Protein AF-A0A1A5YC13-F1 (afdb_monomer)

Foldseek 3Di:
DDPLLVLLLVLLVLLQVLLVQLVDPQQDDCPPPVVVNVVSNVVSNVSSCQSNVLSVVSNVLSVCCVVDDVVVSVVVNLVSLVSLLVSLVVQLVRLVVCCVPVNDSSVVSNVSSVVSNVSSVVSVVVVVVPVVVVPDPDD

Nearest PDB structures (foldseek):
  4ja3-assembly1_A  TM=3.356E-01  e=5.301E+00  Escherichia coli K-12

Organism: NCBI:txid1844972

pLDDT: mean 82.7, std 15.82, range [42.12, 97.69]

Mean predicted aligned error: 7.26 Å

Solvent-accessible surface area (backbone atoms only —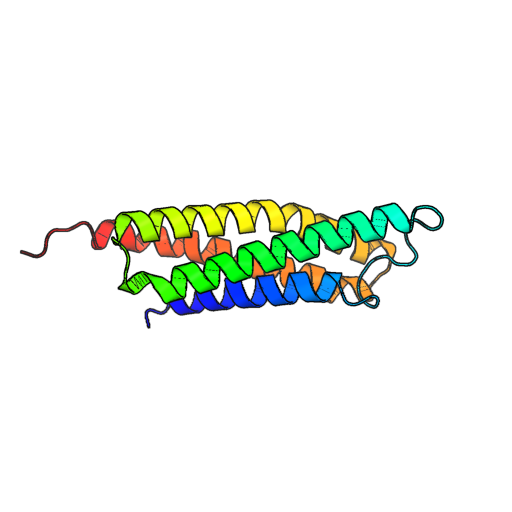 not comparable to full-atom values): 7533 Å² total; per-residue (Å²): 130,59,75,66,59,53,53,53,44,49,47,16,54,50,26,33,50,54,13,50,48,50,70,40,82,80,41,57,71,83,75,71,62,64,94,44,53,68,59,52,52,51,52,34,51,48,53,15,50,52,29,30,49,54,13,50,51,48,42,50,55,60,73,47,41,91,81,46,61,66,71,61,48,53,53,49,50,53,50,49,53,48,52,50,46,64,57,39,52,59,49,27,50,53,26,46,54,36,27,75,73,76,33,76,61,15,42,66,54,23,52,51,33,49,53,45,47,49,52,53,50,50,51,56,63,62,42,65,70,46,66,69,59,75,67,56,76,86,126

Sequence (139 aa):
MNHKNWLIAVVGLMSLAAGWMYLNDGFYFKDLLGMEQGSELAATSFWSKASMGLGAVLLVTLALRSRMKTAINDGQMILLLSFLFVIQLPALGLWTIGFFISGYGSLPGAVLHAVLLLAITLIFVTGKVNYAEDAKPSQ

Radius of gyration: 17.36 Å; Cα contacts (8 Å, |Δi|>4): 130; chains: 1; bounding box: 52×20×50 Å

Secondary structure (DSSP, 8-state):
--HHHHHHHHHHHHHHHHHHHTTSTTSS-TTTSGGGHHHHHHHHHHHHHHHHHHHHHHHHHHHTGGGS-HHHHHHHHHHHHHHHHHHHHHHHHHHHHHHHHH-GGGHHHHHHHHHHHHHHHHHHHHHTTTTTTTTS---

Structure (mmCIF, N/CA/C/O backbone):
data_AF-A0A1A5YC13-F1
#
_entry.id   AF-A0A1A5YC13-F1
#
loop_
_atom_site.group_PDB
_atom_site.id
_atom_site.type_symbol
_atom_site.label_atom_id
_atom_site.label_alt_id
_atom_site.label_comp_id
_atom_site.label_asym_id
_atom_site.label_entity_id
_atom_site.label_seq_id
_atom_site.pdbx_PDB_ins_code
_atom_site.Cartn_x
_atom_site.Cartn_y
_atom_site.Cartn_z
_atom_site.occupancy
_atom_site.B_iso_or_equiv
_atom_site.auth_seq_id
_atom_site.auth_comp_id
_atom_site.auth_asym_id
_atom_site.auth_atom_id
_atom_site.pdbx_PDB_model_num
ATOM 1 N N . MET A 1 1 ? -13.078 -13.804 13.381 1.00 56.53 1 MET A N 1
ATOM 2 C CA . MET A 1 1 ? -12.400 -12.563 12.941 1.00 56.53 1 MET A CA 1
ATOM 3 C C . MET A 1 1 ? -13.362 -11.831 12.013 1.00 56.53 1 MET A C 1
ATOM 5 O O . MET A 1 1 ? -13.828 -12.465 11.078 1.00 56.53 1 MET A O 1
ATOM 9 N N . ASN A 1 2 ? -13.739 -10.578 12.295 1.00 72.88 2 ASN A N 1
ATOM 10 C CA . ASN A 1 2 ? -14.734 -9.854 11.482 1.00 72.88 2 ASN A CA 1
ATOM 11 C C . ASN A 1 2 ? -14.290 -9.765 10.011 1.00 72.88 2 ASN A C 1
ATOM 13 O O . ASN A 1 2 ? -13.098 -9.591 9.755 1.00 72.88 2 ASN A O 1
ATOM 17 N N . HIS A 1 3 ? -15.231 -9.825 9.057 1.00 74.38 3 HIS A N 1
ATOM 18 C CA . HIS A 1 3 ? -14.950 -9.770 7.609 1.00 74.38 3 HIS A CA 1
ATOM 19 C C . HIS A 1 3 ? -14.015 -8.608 7.216 1.00 74.38 3 HIS A C 1
ATOM 21 O O . HIS A 1 3 ? -13.124 -8.771 6.386 1.00 74.38 3 HIS A O 1
ATOM 27 N N . LYS A 1 4 ? -14.145 -7.459 7.891 1.00 75.44 4 LYS A N 1
ATOM 28 C CA . LYS A 1 4 ? -13.298 -6.269 7.702 1.00 75.44 4 LYS A CA 1
ATOM 29 C C . LYS A 1 4 ? -11.828 -6.504 8.067 1.00 75.44 4 LYS A C 1
ATOM 31 O O . LYS A 1 4 ? -10.938 -6.096 7.331 1.00 75.44 4 LYS A O 1
ATOM 36 N N . ASN A 1 5 ? -11.565 -7.209 9.167 1.00 85.44 5 ASN A N 1
ATOM 37 C CA . ASN A 1 5 ? -10.199 -7.518 9.599 1.00 85.44 5 ASN A CA 1
ATOM 38 C C . ASN A 1 5 ? -9.504 -8.452 8.601 1.00 85.44 5 ASN A C 1
ATOM 40 O O . ASN A 1 5 ? -8.301 -8.335 8.397 1.00 85.44 5 ASN A O 1
ATOM 44 N N . TRP A 1 6 ? -10.256 -9.356 7.966 1.00 89.88 6 TRP A N 1
ATOM 45 C CA . TRP A 1 6 ? -9.707 -10.231 6.932 1.00 89.88 6 TRP A CA 1
ATOM 46 C C . TRP A 1 6 ? -9.294 -9.433 5.693 1.00 89.88 6 TRP A C 1
ATOM 48 O O . TRP A 1 6 ? -8.190 -9.614 5.195 1.00 89.88 6 TRP A O 1
ATOM 58 N N . LEU A 1 7 ? -10.120 -8.474 5.262 1.00 91.62 7 LEU A N 1
ATOM 59 C CA . LEU A 1 7 ? -9.779 -7.592 4.144 1.00 91.62 7 LEU A CA 1
ATOM 60 C C . LEU A 1 7 ? -8.550 -6.714 4.443 1.00 91.62 7 LEU A C 1
ATOM 62 O O . LEU A 1 7 ? -7.677 -6.585 3.591 1.00 91.62 7 LEU A O 1
ATOM 66 N N . ILE A 1 8 ? -8.430 -6.175 5.664 1.00 92.94 8 ILE A N 1
ATOM 67 C CA . ILE A 1 8 ? -7.231 -5.433 6.103 1.00 92.94 8 ILE A CA 1
ATOM 68 C C . ILE A 1 8 ? -5.990 -6.338 6.076 1.00 92.94 8 ILE A C 1
ATOM 70 O O . ILE A 1 8 ? -4.933 -5.918 5.605 1.00 92.94 8 ILE A O 1
ATOM 74 N N . ALA A 1 9 ? -6.110 -7.589 6.534 1.00 94.75 9 ALA A N 1
ATOM 75 C CA . ALA A 1 9 ? -5.013 -8.552 6.474 1.00 94.75 9 ALA A CA 1
ATOM 76 C C . ALA A 1 9 ? -4.593 -8.845 5.025 1.00 94.75 9 ALA A C 1
ATOM 78 O O . ALA A 1 9 ? -3.402 -8.842 4.719 1.00 94.75 9 ALA A O 1
ATOM 79 N N . VAL A 1 10 ? -5.558 -9.029 4.119 1.00 95.38 10 VAL A N 1
ATOM 80 C CA . VAL A 1 10 ? -5.287 -9.211 2.685 1.00 95.38 10 VAL A CA 1
ATOM 81 C C . VAL A 1 10 ? -4.567 -8.001 2.102 1.00 95.38 10 VAL A C 1
ATOM 83 O O . VAL A 1 10 ? -3.563 -8.187 1.424 1.00 95.38 10 VAL A O 1
ATOM 86 N N . VAL A 1 11 ? -5.000 -6.774 2.407 1.00 96.31 11 VAL A N 1
ATOM 87 C CA . VAL A 1 11 ? -4.303 -5.550 1.967 1.00 96.31 11 VAL A CA 1
ATOM 88 C C . VAL A 1 11 ? -2.855 -5.530 2.455 1.00 96.31 11 VAL A C 1
ATOM 90 O O . VAL A 1 11 ? -1.950 -5.234 1.676 1.00 96.31 11 VAL A O 1
ATOM 93 N N . GLY A 1 12 ? -2.615 -5.890 3.719 1.00 96.38 12 GLY A N 1
ATOM 94 C CA . GLY A 1 12 ? -1.264 -5.985 4.272 1.00 96.38 12 GLY A CA 1
ATOM 95 C C . GLY A 1 12 ? -0.395 -6.988 3.511 1.00 96.38 12 GLY A C 1
ATOM 96 O O . GLY A 1 12 ? 0.702 -6.644 3.077 1.00 96.38 12 GLY A O 1
ATOM 97 N N . LEU A 1 13 ? -0.910 -8.198 3.274 1.00 97.44 13 LEU A N 1
ATOM 98 C CA . LEU A 1 13 ? -0.213 -9.245 2.519 1.00 97.44 13 LEU A CA 1
ATOM 99 C C . LEU A 1 13 ? 0.034 -8.850 1.057 1.00 97.44 13 LEU A C 1
ATOM 101 O O . LEU A 1 13 ? 1.126 -9.071 0.540 1.00 97.44 13 LEU A O 1
ATOM 105 N N . MET A 1 14 ? -0.941 -8.222 0.401 1.00 96.69 14 MET A N 1
ATOM 106 C CA . MET A 1 14 ? -0.782 -7.699 -0.956 1.00 96.69 14 MET A CA 1
ATOM 107 C C . MET A 1 14 ? 0.277 -6.597 -1.020 1.00 96.69 14 MET A C 1
ATOM 109 O O . MET A 1 14 ? 1.036 -6.546 -1.981 1.00 96.69 14 MET A O 1
ATOM 113 N N . SER A 1 15 ? 0.372 -5.745 0.005 1.00 97.12 15 SER A N 1
ATOM 114 C CA . SER A 1 15 ? 1.416 -4.718 0.086 1.00 97.12 15 SER A CA 1
ATOM 115 C C . SER A 1 15 ? 2.810 -5.330 0.240 1.00 97.12 15 SER A C 1
ATOM 117 O O . SER A 1 15 ? 3.760 -4.867 -0.392 1.00 97.12 15 SER A O 1
ATOM 119 N N . LEU A 1 16 ? 2.941 -6.411 1.021 1.00 96.88 16 LEU A N 1
ATOM 120 C CA . LEU A 1 16 ? 4.187 -7.183 1.085 1.00 96.88 16 LEU A CA 1
ATOM 121 C C . LEU A 1 16 ? 4.535 -7.794 -0.279 1.00 96.88 16 LEU A C 1
ATOM 123 O O . LEU A 1 16 ? 5.677 -7.686 -0.721 1.00 96.88 16 LEU A O 1
ATOM 127 N N . ALA A 1 17 ? 3.552 -8.392 -0.961 1.00 94.25 17 ALA A N 1
ATOM 128 C CA . ALA A 1 17 ? 3.736 -8.979 -2.286 1.00 94.25 17 ALA A CA 1
ATOM 129 C C . ALA A 1 17 ? 4.149 -7.929 -3.331 1.00 94.25 17 ALA A C 1
ATOM 131 O O . ALA A 1 17 ? 5.070 -8.172 -4.106 1.00 94.25 17 ALA A O 1
ATOM 132 N N . ALA A 1 18 ? 3.542 -6.739 -3.306 1.00 92.62 18 ALA A N 1
ATOM 133 C CA . ALA A 1 18 ? 3.921 -5.627 -4.178 1.00 92.62 18 ALA A CA 1
ATOM 134 C C . ALA A 1 18 ? 5.369 -5.200 -3.923 1.00 92.62 18 ALA A C 1
ATOM 136 O O . ALA A 1 18 ? 6.158 -5.053 -4.853 1.00 92.62 18 ALA A O 1
ATOM 137 N N . GLY A 1 19 ? 5.755 -5.092 -2.650 1.00 91.69 19 GLY A N 1
ATOM 138 C CA . GLY A 1 19 ? 7.126 -4.784 -2.268 1.00 91.69 19 GLY A CA 1
ATOM 139 C C . GLY A 1 19 ? 8.147 -5.839 -2.711 1.00 91.69 19 GLY A C 1
ATOM 140 O O . GLY A 1 19 ? 9.252 -5.488 -3.121 1.00 91.69 19 GLY A O 1
ATOM 141 N N . TRP A 1 20 ? 7.761 -7.117 -2.692 1.00 91.81 20 TRP A N 1
ATOM 142 C CA . TRP A 1 20 ? 8.564 -8.228 -3.206 1.00 91.81 20 TRP A CA 1
ATOM 143 C C . TRP A 1 20 ? 8.718 -8.197 -4.731 1.00 91.81 20 TRP A C 1
ATOM 145 O O . TRP A 1 20 ? 9.788 -8.517 -5.246 1.00 91.81 20 TRP A O 1
ATOM 155 N N . MET A 1 21 ? 7.687 -7.777 -5.469 1.00 88.94 21 MET A N 1
ATOM 156 C CA . MET A 1 21 ? 7.765 -7.652 -6.930 1.00 88.94 21 MET A CA 1
ATOM 157 C C . MET A 1 21 ? 8.804 -6.622 -7.376 1.00 88.94 21 MET A C 1
ATOM 159 O O . MET A 1 21 ? 9.475 -6.853 -8.375 1.00 88.94 21 MET A O 1
ATOM 163 N N . TYR A 1 22 ? 8.995 -5.540 -6.616 1.00 86.25 22 TYR A N 1
ATOM 164 C CA . TYR A 1 22 ? 10.061 -4.565 -6.878 1.00 86.25 22 TYR A CA 1
ATOM 165 C C . TYR A 1 22 ? 11.477 -5.121 -6.679 1.00 86.25 22 TYR A C 1
ATOM 167 O O . TYR A 1 22 ? 12.421 -4.559 -7.225 1.00 86.25 22 TYR A O 1
ATOM 175 N N . LEU A 1 23 ? 11.638 -6.191 -5.891 1.00 84.19 23 LEU A N 1
ATOM 176 C CA . LEU A 1 23 ? 12.931 -6.850 -5.664 1.00 84.19 23 LEU A CA 1
ATOM 177 C C . LEU A 1 23 ? 13.237 -7.923 -6.708 1.00 84.19 23 LEU A C 1
ATOM 179 O O . LEU A 1 23 ? 14.386 -8.333 -6.843 1.00 84.19 23 LEU A O 1
ATOM 183 N N . ASN A 1 24 ? 12.219 -8.411 -7.419 1.00 78.25 24 ASN A N 1
ATOM 184 C CA . ASN A 1 24 ? 12.413 -9.376 -8.487 1.00 78.25 24 ASN A CA 1
ATOM 185 C C . ASN A 1 24 ? 12.667 -8.647 -9.808 1.00 78.25 24 ASN A C 1
ATOM 187 O O . ASN A 1 24 ? 11.747 -8.124 -10.435 1.00 78.25 24 ASN A O 1
ATOM 191 N N . ASP A 1 25 ? 13.923 -8.708 -10.248 1.00 58.00 25 ASP A N 1
ATOM 192 C CA . ASP A 1 25 ? 14.502 -8.141 -11.478 1.00 58.00 25 ASP A CA 1
ATOM 193 C C . ASP A 1 25 ? 13.752 -8.442 -12.796 1.00 58.00 25 ASP A C 1
ATOM 195 O O . ASP A 1 25 ? 14.144 -7.940 -13.846 1.00 58.00 25 ASP A O 1
ATOM 199 N N . GLY A 1 26 ? 12.707 -9.276 -12.779 1.00 55.91 26 GLY A N 1
ATOM 200 C CA . GLY A 1 26 ? 11.957 -9.693 -13.966 1.00 55.91 26 GLY A CA 1
ATOM 201 C C . GLY A 1 26 ? 10.735 -8.841 -14.319 1.00 55.91 26 GLY A C 1
ATOM 202 O O . GLY A 1 26 ? 10.190 -9.021 -15.404 1.00 55.91 26 GLY A O 1
ATOM 203 N N . PHE A 1 27 ? 10.272 -7.946 -13.438 1.00 55.38 27 PHE A N 1
ATOM 204 C CA . PHE A 1 27 ? 8.975 -7.269 -13.629 1.00 55.38 27 PHE A CA 1
ATOM 205 C C . PHE A 1 27 ? 9.064 -5.764 -13.921 1.00 55.38 27 PHE A C 1
ATOM 207 O O . PHE A 1 27 ? 8.098 -5.172 -14.408 1.00 55.38 27 PHE A O 1
ATOM 214 N N . TYR A 1 28 ? 10.209 -5.133 -13.658 1.00 61.41 28 TYR A N 1
ATOM 215 C CA . TYR A 1 28 ? 10.348 -3.679 -13.695 1.00 61.41 28 TYR A CA 1
ATOM 216 C C . TYR A 1 28 ? 11.492 -3.261 -14.621 1.00 61.41 28 TYR A C 1
ATOM 218 O O . TYR A 1 28 ? 12.614 -3.702 -14.415 1.00 61.41 28 TYR A O 1
ATOM 226 N N . PHE A 1 29 ? 11.172 -2.443 -15.631 1.00 59.53 29 PHE A N 1
ATOM 227 C CA . PHE A 1 29 ? 11.988 -1.444 -16.346 1.00 59.53 29 PHE A CA 1
ATOM 228 C C . PHE A 1 29 ? 13.518 -1.576 -16.473 1.00 59.53 29 PHE A C 1
ATOM 230 O O . PHE A 1 29 ? 14.170 -0.567 -16.699 1.00 59.53 29 PHE A O 1
ATOM 237 N N . LYS A 1 30 ? 14.114 -2.767 -16.415 1.00 54.91 30 LYS A N 1
ATOM 238 C CA . LYS A 1 30 ? 15.577 -2.937 -16.449 1.00 54.91 30 LYS A CA 1
ATOM 239 C C . LYS A 1 30 ? 16.247 -2.366 -17.711 1.00 54.91 30 LYS A C 1
ATOM 241 O O . LYS A 1 30 ? 17.454 -2.143 -17.710 1.00 54.91 30 LYS A O 1
ATOM 246 N N . ASP A 1 31 ? 15.441 -2.108 -18.741 1.00 57.69 31 ASP A N 1
ATOM 247 C CA . ASP A 1 31 ? 15.847 -1.576 -20.039 1.00 57.69 31 ASP A CA 1
ATOM 248 C C . ASP A 1 31 ? 15.303 -0.159 -20.325 1.00 57.69 31 ASP A C 1
ATOM 250 O O . ASP A 1 31 ? 15.456 0.331 -21.443 1.00 57.69 31 ASP A O 1
ATOM 254 N N . LEU A 1 32 ? 14.639 0.510 -19.367 1.00 59.53 32 LEU A N 1
ATOM 255 C CA . LEU A 1 32 ? 13.983 1.798 -19.634 1.00 59.53 32 LEU A CA 1
ATOM 256 C C . LEU A 1 32 ? 14.947 2.985 -19.587 1.00 59.53 32 LEU A C 1
ATOM 258 O O . LEU A 1 32 ? 14.906 3.827 -20.482 1.00 59.53 32 LEU A O 1
ATOM 262 N N . LEU A 1 33 ? 15.787 3.082 -18.551 1.00 56.50 33 LEU A N 1
ATOM 263 C CA . LEU A 1 33 ? 16.654 4.247 -18.346 1.00 56.50 33 LEU A CA 1
ATOM 264 C C . LEU A 1 33 ? 18.127 4.012 -18.719 1.00 56.50 33 LEU A C 1
ATOM 266 O O . LEU A 1 33 ? 18.941 4.925 -18.581 1.00 56.50 33 LEU A O 1
ATOM 270 N N . GLY A 1 34 ? 18.492 2.843 -19.256 1.00 65.75 34 GLY A N 1
ATOM 271 C CA . GLY A 1 34 ? 19.824 2.587 -19.822 1.00 65.75 34 GLY A CA 1
ATOM 272 C C . GLY A 1 34 ? 20.976 2.930 -18.861 1.00 65.75 34 GLY A C 1
ATOM 273 O O . GLY A 1 34 ? 21.244 2.195 -17.916 1.00 65.75 34 GLY A O 1
ATOM 274 N N . MET A 1 35 ? 21.670 4.053 -19.095 1.00 57.94 35 MET A N 1
ATOM 275 C CA . MET A 1 35 ? 22.803 4.527 -18.275 1.00 57.94 35 MET A CA 1
ATOM 276 C C . MET A 1 35 ? 22.424 4.970 -16.844 1.00 57.94 35 MET A C 1
ATOM 278 O O . MET A 1 35 ? 23.306 5.112 -16.002 1.00 57.94 35 MET A O 1
ATOM 282 N N . GLU A 1 36 ? 21.138 5.157 -16.542 1.00 62.47 36 GLU A N 1
ATOM 283 C CA . GLU A 1 36 ? 20.613 5.611 -15.238 1.00 62.47 36 GLU A CA 1
ATOM 284 C C . GLU A 1 36 ? 20.193 4.445 -14.315 1.00 62.47 36 GLU A C 1
ATOM 286 O O . GLU A 1 36 ? 19.410 4.613 -13.377 1.00 62.47 36 GLU A O 1
ATOM 291 N N . GLN A 1 37 ? 20.738 3.248 -14.541 1.00 65.06 37 GLN A N 1
ATOM 292 C CA . GLN A 1 37 ? 20.395 2.016 -13.816 1.00 65.06 37 GLN A CA 1
ATOM 293 C C . GLN A 1 37 ? 20.495 2.150 -12.278 1.00 65.06 37 GLN A C 1
ATOM 295 O O . GLN A 1 37 ? 19.752 1.516 -11.530 1.00 65.06 37 GLN A O 1
ATOM 300 N N . GLY A 1 38 ? 21.377 3.021 -11.770 1.00 68.38 38 GLY A N 1
ATOM 301 C CA . GLY A 1 38 ? 21.478 3.319 -10.335 1.00 68.38 38 GLY A CA 1
ATOM 302 C C . GLY A 1 38 ? 20.267 4.072 -9.762 1.00 68.38 38 GLY A C 1
ATOM 303 O O . GLY A 1 38 ? 19.848 3.797 -8.636 1.00 68.38 38 GLY A O 1
ATOM 304 N N . SER A 1 39 ? 19.678 4.987 -10.536 1.00 71.62 39 SER A N 1
ATOM 305 C CA . SER A 1 39 ? 18.470 5.738 -10.164 1.00 71.62 39 SER A CA 1
ATOM 306 C C . SER A 1 39 ? 17.240 4.823 -10.138 1.00 71.62 39 SER A C 1
ATOM 308 O O . SER A 1 39 ? 16.430 4.880 -9.208 1.00 71.62 39 SER A O 1
ATOM 310 N N . GLU A 1 40 ? 17.159 3.890 -11.091 1.00 73.88 40 GLU A N 1
ATOM 311 C CA . GLU A 1 40 ? 16.128 2.844 -11.126 1.00 73.88 40 GLU A CA 1
ATOM 312 C C . GLU A 1 40 ? 16.161 1.969 -9.876 1.00 73.88 40 GLU A C 1
ATOM 314 O O . GLU A 1 40 ? 15.131 1.791 -9.226 1.00 73.88 40 GLU A O 1
ATOM 319 N N . LEU A 1 41 ? 17.345 1.474 -9.502 1.00 78.00 41 LEU A N 1
ATOM 320 C CA . LEU A 1 41 ? 17.528 0.646 -8.308 1.00 78.00 41 LEU A CA 1
ATOM 321 C C . LEU A 1 41 ? 17.157 1.395 -7.023 1.00 78.00 41 LEU A C 1
ATOM 323 O O . LEU A 1 41 ? 16.578 0.814 -6.104 1.00 78.00 41 LEU A O 1
ATOM 327 N N . ALA A 1 42 ? 17.464 2.692 -6.939 1.00 82.44 42 ALA A N 1
ATOM 328 C CA . ALA A 1 42 ? 17.069 3.511 -5.798 1.00 82.44 42 ALA A CA 1
ATOM 329 C C . ALA A 1 42 ? 15.542 3.673 -5.721 1.00 82.44 42 ALA A C 1
ATOM 331 O O . ALA A 1 42 ? 14.960 3.518 -4.642 1.00 82.44 42 ALA A O 1
ATOM 332 N N . ALA A 1 43 ? 14.887 3.925 -6.857 1.00 83.88 43 ALA A N 1
ATOM 333 C CA . ALA A 1 43 ? 13.437 4.044 -6.935 1.00 83.88 43 ALA A CA 1
ATOM 334 C C . ALA A 1 43 ? 12.736 2.722 -6.582 1.00 83.88 43 ALA A C 1
ATOM 336 O O . ALA A 1 43 ? 11.854 2.711 -5.722 1.00 83.88 43 ALA A O 1
ATOM 337 N N . THR A 1 44 ? 13.143 1.592 -7.169 1.00 84.31 44 THR A N 1
ATOM 338 C CA . THR A 1 44 ? 12.568 0.273 -6.846 1.00 84.31 44 THR A CA 1
ATOM 339 C C . THR A 1 44 ? 12.813 -0.107 -5.388 1.00 84.31 44 THR A C 1
ATOM 341 O O . THR A 1 44 ? 11.894 -0.578 -4.717 1.00 84.31 44 TH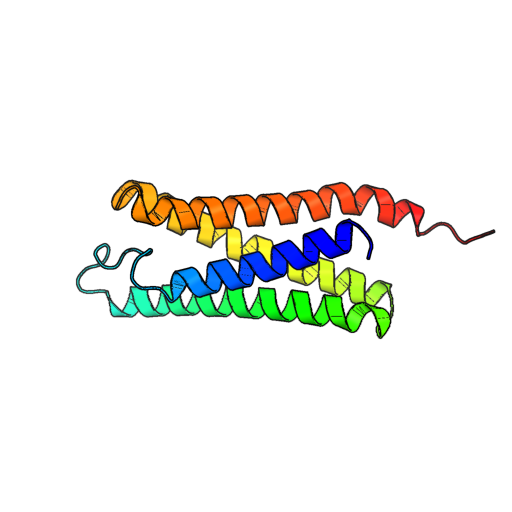R A O 1
ATOM 344 N N . SER A 1 45 ? 14.004 0.179 -4.847 1.00 88.19 45 SER A N 1
ATOM 345 C CA . SER A 1 45 ? 14.318 -0.029 -3.428 1.00 88.19 45 SER A CA 1
ATOM 346 C C . SER A 1 45 ? 13.408 0.793 -2.514 1.00 88.19 45 SER A C 1
ATOM 348 O O . SER A 1 45 ? 12.925 0.275 -1.504 1.00 88.19 45 SER A O 1
ATOM 350 N N . PHE A 1 46 ? 13.140 2.055 -2.861 1.00 90.62 46 PHE A N 1
ATOM 351 C CA . PHE A 1 46 ? 12.215 2.906 -2.116 1.00 90.62 46 PHE A CA 1
ATOM 352 C C . PHE A 1 46 ? 10.799 2.319 -2.107 1.00 90.62 46 PHE A C 1
ATOM 354 O O . PHE A 1 46 ? 10.244 2.100 -1.028 1.00 90.62 46 PHE A O 1
ATOM 361 N N . TRP A 1 47 ? 10.234 2.003 -3.277 1.00 91.25 47 TRP A N 1
ATOM 362 C CA . TRP A 1 47 ? 8.874 1.458 -3.373 1.00 91.25 47 TRP A CA 1
ATOM 363 C C . TRP A 1 47 ? 8.740 0.090 -2.705 1.00 91.25 47 TRP A C 1
ATOM 365 O O . TRP A 1 47 ? 7.728 -0.176 -2.048 1.00 91.25 47 TRP A O 1
ATOM 375 N N . SER A 1 48 ? 9.779 -0.743 -2.806 1.00 92.25 48 SER A N 1
ATOM 376 C CA . SER A 1 48 ? 9.868 -2.019 -2.102 1.00 92.25 48 SER A CA 1
ATOM 377 C C . SER A 1 48 ? 9.785 -1.818 -0.590 1.00 92.25 48 SER A C 1
ATOM 379 O O . SER A 1 48 ? 8.860 -2.314 0.056 1.00 92.25 48 SER A O 1
ATOM 381 N N . LYS A 1 49 ? 10.699 -1.020 -0.024 1.00 94.81 49 LYS A N 1
ATOM 382 C CA . LYS A 1 49 ? 10.761 -0.761 1.421 1.00 94.81 49 LYS A CA 1
ATOM 383 C C . LYS A 1 49 ? 9.491 -0.097 1.936 1.00 94.81 49 LYS A C 1
ATOM 385 O O . LYS A 1 49 ? 9.002 -0.487 2.992 1.00 94.81 49 LYS A O 1
ATOM 390 N N . ALA A 1 50 ? 8.939 0.865 1.198 1.00 95.38 50 ALA A N 1
ATOM 391 C CA . ALA A 1 50 ? 7.704 1.544 1.571 1.00 95.38 50 ALA A CA 1
ATOM 392 C C . ALA A 1 50 ? 6.516 0.569 1.605 1.00 95.38 50 ALA A C 1
ATOM 394 O O . ALA A 1 50 ? 5.809 0.499 2.611 1.00 95.38 50 ALA A O 1
ATOM 395 N N . SER A 1 51 ? 6.335 -0.237 0.553 1.00 95.19 51 SER A N 1
ATOM 396 C CA . SER A 1 51 ? 5.235 -1.207 0.462 1.00 95.19 51 SER A CA 1
ATOM 397 C C . SER A 1 51 ? 5.361 -2.322 1.502 1.00 95.19 51 SER A C 1
ATOM 399 O O . SER A 1 51 ? 4.384 -2.641 2.186 1.00 95.19 51 SER A O 1
ATOM 401 N N . MET A 1 52 ? 6.561 -2.889 1.673 1.00 96.19 52 MET A N 1
ATOM 402 C CA . MET A 1 52 ? 6.797 -3.937 2.670 1.00 96.19 52 MET A CA 1
ATOM 403 C C . MET A 1 52 ? 6.674 -3.392 4.092 1.00 96.19 52 MET A C 1
ATOM 405 O O . MET A 1 52 ? 6.019 -4.004 4.930 1.00 96.19 52 MET A O 1
ATOM 409 N N . GLY A 1 53 ? 7.268 -2.229 4.365 1.00 97.06 53 GLY A N 1
ATOM 410 C CA . GLY A 1 53 ? 7.250 -1.597 5.679 1.00 97.06 53 GLY A CA 1
ATOM 411 C C . GLY A 1 53 ? 5.833 -1.259 6.128 1.00 97.06 53 GLY A C 1
ATOM 412 O O . GLY A 1 53 ? 5.408 -1.693 7.197 1.00 97.06 53 GLY A O 1
ATOM 413 N N . LEU A 1 54 ? 5.064 -0.556 5.292 1.00 96.62 54 LEU A N 1
ATOM 414 C CA . LEU A 1 54 ? 3.677 -0.211 5.612 1.00 96.62 54 LEU A CA 1
ATOM 415 C C . LEU A 1 54 ? 2.776 -1.450 5.703 1.00 96.62 54 LEU A C 1
ATOM 417 O O . LEU A 1 54 ? 1.939 -1.522 6.602 1.00 96.62 54 LEU A O 1
ATOM 421 N N . GLY A 1 55 ? 2.972 -2.447 4.832 1.00 96.94 55 GLY A N 1
ATOM 422 C CA . GLY A 1 55 ? 2.247 -3.719 4.893 1.00 96.94 55 GLY A CA 1
ATOM 423 C C . GLY A 1 55 ? 2.519 -4.491 6.185 1.00 96.94 55 GLY A C 1
ATOM 424 O O . GLY A 1 55 ? 1.585 -4.933 6.853 1.00 96.94 55 GLY A O 1
ATOM 425 N N . ALA A 1 56 ? 3.787 -4.600 6.586 1.00 97.69 56 ALA A N 1
ATOM 426 C CA . ALA A 1 56 ? 4.186 -5.259 7.825 1.00 97.69 56 ALA A CA 1
ATOM 427 C C . ALA A 1 56 ? 3.635 -4.528 9.054 1.00 97.69 56 ALA A C 1
ATOM 429 O O . ALA A 1 56 ? 3.058 -5.167 9.934 1.00 97.69 56 ALA A O 1
ATOM 430 N N . VAL A 1 57 ? 3.752 -3.196 9.100 1.00 97.25 57 VAL A N 1
ATOM 431 C CA . VAL A 1 57 ? 3.202 -2.392 10.200 1.00 97.25 57 VAL A CA 1
ATOM 432 C C . VAL A 1 57 ? 1.686 -2.568 10.287 1.00 97.25 57 VAL A C 1
ATOM 434 O O . VAL A 1 57 ? 1.182 -2.818 11.377 1.00 97.25 57 VAL A O 1
ATOM 437 N N . LEU A 1 58 ? 0.960 -2.547 9.163 1.00 95.62 58 LEU A N 1
ATOM 438 C CA . LEU A 1 58 ? -0.486 -2.792 9.141 1.00 95.62 58 LEU A CA 1
ATOM 439 C C . LEU A 1 58 ? -0.849 -4.159 9.741 1.00 95.62 58 LEU A C 1
ATOM 441 O O . LEU A 1 58 ? -1.741 -4.241 10.587 1.00 95.62 58 LEU A O 1
ATOM 445 N N . LEU A 1 59 ? -0.142 -5.223 9.347 1.00 96.50 59 LEU A N 1
ATOM 446 C CA . LEU A 1 59 ? -0.372 -6.576 9.863 1.00 96.50 59 LEU A CA 1
ATOM 447 C C . LEU A 1 59 ? -0.057 -6.691 11.358 1.00 96.50 59 LEU A C 1
ATOM 449 O O . LEU A 1 59 ? -0.831 -7.293 12.103 1.00 96.50 59 LEU A O 1
ATOM 453 N N . VAL A 1 60 ? 1.042 -6.085 11.813 1.00 95.44 60 VAL A N 1
ATOM 454 C CA . VAL A 1 60 ? 1.418 -6.061 13.233 1.00 95.44 60 VAL A CA 1
ATOM 455 C C . VAL A 1 60 ? 0.382 -5.293 14.051 1.00 95.44 60 VAL A C 1
ATOM 457 O O . VAL A 1 60 ? -0.086 -5.795 15.073 1.00 95.44 60 VAL A O 1
ATOM 460 N N . THR A 1 61 ? -0.041 -4.111 13.602 1.00 92.31 61 THR A N 1
ATOM 461 C CA . THR A 1 61 ? -1.062 -3.319 14.301 1.00 92.31 61 THR A CA 1
ATOM 462 C C . THR A 1 61 ? -2.416 -4.039 14.322 1.00 92.31 61 THR A C 1
ATOM 464 O O . THR A 1 61 ? -3.127 -3.971 15.327 1.00 92.31 61 THR A O 1
ATOM 467 N N . LEU A 1 62 ? -2.765 -4.790 13.271 1.00 91.25 62 LEU A N 1
ATOM 468 C CA . LEU A 1 62 ? -3.954 -5.647 13.264 1.00 91.25 62 LEU A CA 1
ATOM 469 C C . LEU A 1 62 ? -3.832 -6.804 14.272 1.00 91.25 62 LEU A C 1
ATOM 471 O O . LEU A 1 62 ? -4.780 -7.068 15.012 1.00 91.25 62 LEU A O 1
ATOM 475 N N . ALA A 1 63 ? -2.673 -7.466 14.343 1.00 92.00 63 ALA A N 1
ATOM 476 C CA . ALA A 1 63 ? -2.421 -8.567 15.277 1.00 92.00 63 ALA A CA 1
ATOM 477 C C . ALA A 1 63 ? -2.435 -8.112 16.747 1.00 92.00 63 ALA A C 1
ATOM 479 O O . ALA A 1 63 ? -2.905 -8.835 17.625 1.00 92.00 63 ALA A O 1
ATOM 480 N N . LEU A 1 64 ? -1.965 -6.892 17.018 1.00 91.25 64 LEU A N 1
ATOM 481 C CA . LEU A 1 64 ? -1.932 -6.300 18.357 1.00 91.25 64 LEU A CA 1
ATOM 482 C C . LEU A 1 64 ? -3.249 -5.621 18.768 1.00 91.25 64 LEU A C 1
ATOM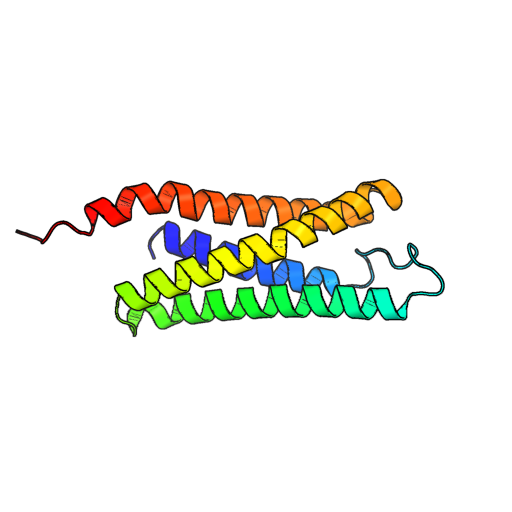 484 O O . LEU A 1 64 ? -3.348 -5.131 19.894 1.00 91.25 64 LEU A O 1
ATOM 488 N N . ARG A 1 65 ? -4.279 -5.621 17.908 1.00 85.44 65 ARG A N 1
ATOM 489 C CA . ARG A 1 65 ? -5.551 -4.913 18.140 1.00 85.44 65 ARG A CA 1
ATOM 490 C C . ARG A 1 65 ? -6.216 -5.251 19.472 1.00 85.44 65 ARG A C 1
ATOM 492 O O . ARG A 1 65 ? -6.709 -4.350 20.139 1.00 85.44 65 ARG A O 1
ATOM 499 N N . SER A 1 66 ? -6.191 -6.516 19.894 1.00 84.38 66 SER A N 1
ATOM 500 C CA . SER A 1 66 ? -6.806 -6.962 21.157 1.00 84.38 66 SER A CA 1
ATOM 501 C C . SER A 1 66 ? -6.144 -6.391 22.415 1.00 84.38 66 SER A C 1
ATOM 503 O O . SER A 1 66 ? -6.728 -6.455 23.492 1.00 84.38 66 SER A O 1
ATOM 505 N N . ARG A 1 67 ? -4.932 -5.836 22.294 1.00 86.88 67 ARG A N 1
ATOM 506 C CA . ARG A 1 67 ? -4.157 -5.269 23.407 1.00 86.88 67 ARG A CA 1
ATOM 507 C C . ARG A 1 67 ? -4.214 -3.742 23.466 1.00 86.88 67 ARG A C 1
ATOM 509 O O . ARG A 1 67 ? -3.559 -3.146 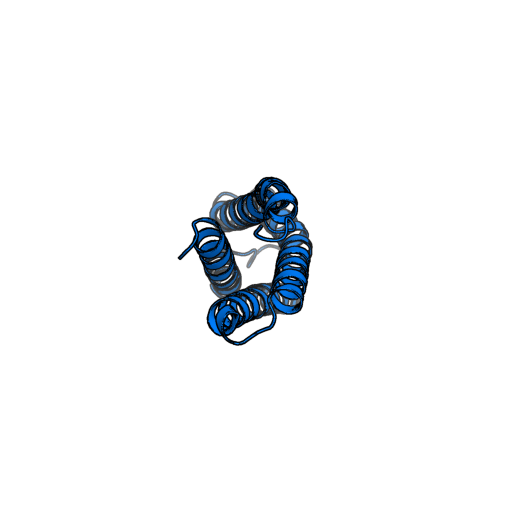24.316 1.00 86.88 67 ARG A O 1
ATOM 516 N N . MET A 1 68 ? -4.955 -3.097 22.565 1.00 80.00 68 MET A N 1
ATOM 517 C CA . MET A 1 68 ? -4.992 -1.641 22.422 1.00 80.00 68 MET A CA 1
ATOM 518 C C . MET A 1 68 ? -6.395 -1.089 22.666 1.00 80.00 68 MET A C 1
ATOM 520 O O . MET A 1 68 ? -7.394 -1.755 22.412 1.00 80.00 68 MET A O 1
ATOM 524 N N . LYS A 1 69 ? -6.479 0.169 23.119 1.00 82.62 69 LYS A N 1
ATOM 525 C CA . LYS A 1 69 ? -7.761 0.883 23.195 1.00 82.62 69 LYS A CA 1
ATOM 526 C C . LYS A 1 69 ? -8.352 1.022 21.789 1.00 82.62 69 LYS A C 1
ATOM 528 O O . LYS A 1 69 ? -7.647 1.470 20.883 1.00 82.62 69 LYS A O 1
ATOM 533 N N . THR A 1 70 ? -9.641 0.717 21.637 1.00 81.19 70 THR A N 1
ATOM 534 C CA . THR A 1 70 ? -10.347 0.676 20.344 1.00 81.19 70 THR A CA 1
ATOM 535 C C . THR A 1 70 ? -10.138 1.945 19.515 1.00 81.19 70 THR A C 1
ATOM 537 O O . THR A 1 70 ? -9.681 1.858 18.381 1.00 81.19 70 THR A O 1
ATOM 540 N N . ALA A 1 71 ? -10.332 3.128 20.111 1.00 79.06 71 ALA A N 1
ATOM 541 C CA . ALA A 1 71 ? -10.184 4.408 19.410 1.00 79.06 71 ALA A CA 1
ATOM 542 C C . ALA A 1 71 ? -8.764 4.659 18.862 1.00 79.06 71 ALA A C 1
ATOM 544 O O . ALA A 1 71 ? -8.604 5.188 17.765 1.00 79.06 71 ALA A O 1
ATOM 545 N N . ILE A 1 72 ? -7.726 4.260 19.608 1.00 83.00 72 ILE A N 1
ATOM 546 C CA . ILE A 1 72 ? -6.330 4.414 19.169 1.00 83.00 72 ILE A CA 1
ATOM 547 C C . ILE A 1 72 ? -6.047 3.457 18.012 1.00 83.00 72 ILE A C 1
ATOM 549 O O . ILE A 1 72 ? -5.440 3.857 17.021 1.00 83.00 72 ILE A O 1
ATOM 553 N N . ASN A 1 73 ? -6.500 2.206 18.125 1.00 85.81 73 ASN A N 1
ATOM 554 C CA . ASN A 1 73 ? -6.302 1.213 17.077 1.00 85.81 73 ASN A CA 1
ATOM 555 C C . ASN A 1 73 ? -7.006 1.615 15.774 1.00 85.81 73 ASN A C 1
ATOM 557 O O . ASN A 1 73 ? -6.391 1.555 14.714 1.00 85.81 73 ASN A O 1
ATOM 561 N N . ASP A 1 74 ? -8.252 2.081 15.858 1.00 85.00 74 ASP A N 1
ATOM 562 C CA . ASP A 1 74 ? -9.020 2.501 14.686 1.00 85.00 74 ASP A CA 1
ATOM 563 C C . ASP A 1 74 ? -8.382 3.727 14.012 1.00 85.00 74 ASP A C 1
ATOM 565 O O . ASP A 1 74 ? -8.214 3.740 12.792 1.00 85.00 74 ASP A O 1
ATOM 569 N N . GLY A 1 75 ? -7.929 4.715 14.794 1.00 86.75 75 GLY A N 1
ATOM 570 C CA . GLY A 1 75 ? -7.191 5.866 14.268 1.00 86.75 75 GLY A CA 1
ATOM 571 C C . GLY A 1 75 ? -5.883 5.470 13.574 1.00 86.75 75 GLY A C 1
ATOM 572 O O . GLY A 1 75 ? -5.598 5.936 12.471 1.00 86.75 75 GLY A O 1
ATOM 573 N N . GLN A 1 76 ? -5.110 4.561 14.177 1.00 89.94 76 GLN A N 1
ATOM 574 C CA . GLN A 1 76 ? -3.878 4.038 13.577 1.00 89.94 76 GLN A CA 1
ATOM 575 C C . GLN A 1 76 ? -4.144 3.244 12.295 1.00 89.94 76 GLN A C 1
ATOM 577 O O . GLN A 1 76 ? -3.424 3.419 11.316 1.00 89.94 76 GLN A O 1
ATOM 582 N N . MET A 1 77 ? -5.180 2.402 12.273 1.00 90.94 77 MET A N 1
ATOM 583 C CA . MET A 1 77 ? -5.587 1.651 11.083 1.00 90.94 77 MET A CA 1
ATOM 584 C C . MET A 1 77 ? -5.962 2.585 9.935 1.00 90.94 77 MET A C 1
ATOM 586 O O . MET A 1 77 ? -5.468 2.415 8.823 1.00 90.94 77 MET A O 1
ATOM 590 N N . ILE A 1 78 ? -6.784 3.601 10.207 1.00 91.69 78 ILE A N 1
ATOM 591 C CA . ILE A 1 78 ? -7.173 4.612 9.216 1.00 91.69 78 ILE A CA 1
ATOM 592 C C . ILE A 1 78 ? -5.938 5.329 8.667 1.00 91.69 78 ILE A C 1
ATOM 594 O O . ILE A 1 78 ? -5.813 5.490 7.452 1.00 91.69 78 ILE A O 1
ATOM 598 N N . LEU A 1 79 ? -5.007 5.722 9.539 1.00 94.12 79 LEU A N 1
ATOM 599 C CA . LEU A 1 79 ? -3.787 6.415 9.137 1.00 94.12 79 LEU A CA 1
ATOM 600 C C . LEU A 1 79 ? -2.885 5.527 8.264 1.00 94.12 79 LEU A C 1
ATOM 602 O O . LEU A 1 79 ? -2.434 5.965 7.209 1.00 94.12 79 LEU A O 1
ATOM 606 N N . LEU A 1 80 ? -2.666 4.270 8.658 1.00 95.12 80 LEU A N 1
ATOM 607 C CA . LEU A 1 80 ? -1.851 3.314 7.900 1.00 95.12 80 LEU A CA 1
ATOM 608 C C . LEU A 1 80 ? -2.457 2.995 6.532 1.00 95.12 80 LEU A C 1
ATOM 610 O O . LEU A 1 80 ? -1.741 2.993 5.534 1.00 95.12 80 LEU A O 1
ATOM 614 N N . LEU A 1 81 ? -3.772 2.776 6.468 1.00 95.31 81 LEU A N 1
ATOM 615 C CA . LEU A 1 81 ? -4.482 2.561 5.206 1.00 95.31 81 LEU A CA 1
ATOM 616 C C . LEU A 1 81 ? -4.424 3.802 4.307 1.00 95.31 81 LEU A C 1
ATOM 618 O O . LEU A 1 81 ? -4.277 3.666 3.095 1.00 95.31 81 LEU A O 1
ATOM 622 N N . SER A 1 82 ? -4.477 5.004 4.887 1.00 96.31 82 SER A N 1
ATOM 623 C CA . SER A 1 82 ? -4.328 6.262 4.145 1.00 96.31 82 SER A CA 1
ATOM 624 C C . SER A 1 82 ? -2.915 6.420 3.580 1.00 96.31 82 SER A C 1
ATOM 626 O O . SER A 1 82 ? -2.762 6.752 2.407 1.00 96.31 82 SER A O 1
ATOM 628 N N . PHE A 1 83 ? -1.875 6.132 4.369 1.00 96.88 83 PHE A N 1
ATOM 629 C CA . PHE A 1 83 ? -0.495 6.156 3.876 1.00 96.88 83 PHE A CA 1
ATOM 630 C C . PHE A 1 83 ? -0.255 5.114 2.789 1.00 96.88 83 PHE A C 1
ATOM 632 O O . PHE A 1 83 ? 0.353 5.436 1.770 1.00 96.88 83 PHE A O 1
ATOM 639 N N . LEU A 1 84 ? -0.777 3.896 2.961 1.00 95.81 84 LEU A N 1
ATOM 640 C CA . LEU A 1 84 ? -0.749 2.884 1.910 1.00 95.81 84 LEU A CA 1
ATOM 641 C C . LEU A 1 84 ? -1.437 3.389 0.645 1.00 95.81 84 LEU A C 1
ATOM 643 O O . LEU A 1 84 ? -0.862 3.285 -0.427 1.00 95.81 84 LEU A O 1
ATOM 647 N N . PHE A 1 85 ? -2.617 3.996 0.745 1.00 96.75 85 PHE A N 1
ATOM 648 C CA . PHE A 1 85 ? -3.299 4.548 -0.425 1.00 96.75 85 PHE A CA 1
ATOM 649 C C . PHE A 1 85 ? -2.438 5.586 -1.162 1.00 96.75 85 PHE A C 1
ATOM 651 O O . PHE A 1 85 ? -2.248 5.489 -2.374 1.00 96.75 85 PHE A O 1
ATOM 658 N N . VAL A 1 86 ? -1.871 6.546 -0.425 1.00 96.81 86 VAL A N 1
ATOM 659 C CA . VAL A 1 86 ? -1.042 7.625 -0.986 1.00 96.81 86 VAL A CA 1
ATOM 660 C C . VAL A 1 86 ? 0.233 7.094 -1.635 1.00 96.81 86 VAL A C 1
ATOM 662 O O . VAL A 1 86 ? 0.617 7.599 -2.681 1.00 96.81 86 VAL A O 1
ATOM 665 N N . ILE A 1 87 ? 0.881 6.082 -1.053 1.00 94.69 87 ILE A N 1
ATOM 666 C CA . ILE A 1 87 ? 2.089 5.464 -1.620 1.00 94.69 87 ILE A CA 1
ATOM 667 C C . ILE A 1 87 ? 1.752 4.592 -2.833 1.00 94.69 87 ILE A C 1
ATOM 669 O O . ILE A 1 87 ? 2.497 4.574 -3.808 1.00 94.69 87 ILE A O 1
ATOM 673 N N . GLN A 1 88 ? 0.620 3.890 -2.820 1.00 94.50 88 GLN A N 1
ATOM 674 C CA . GLN A 1 88 ? 0.301 2.936 -3.881 1.00 94.50 88 GLN A CA 1
ATOM 675 C C . GLN A 1 88 ? -0.272 3.591 -5.144 1.00 94.50 88 GLN A C 1
ATOM 677 O O . GLN A 1 88 ? -0.201 3.004 -6.222 1.00 94.50 88 GLN A O 1
ATOM 682 N N . LEU A 1 89 ? -0.777 4.822 -5.050 1.00 95.19 89 LEU A N 1
ATOM 683 C CA . LEU A 1 89 ? -1.258 5.602 -6.193 1.00 95.19 89 LEU A CA 1
ATOM 684 C C . LEU A 1 89 ? -0.149 5.982 -7.205 1.00 95.19 89 LEU A C 1
ATOM 686 O O . LEU A 1 89 ? -0.300 5.660 -8.385 1.00 95.19 89 LEU A O 1
ATOM 690 N N . PRO A 1 90 ? 0.983 6.596 -6.807 1.00 92.81 90 PRO A N 1
ATOM 691 C CA . PRO A 1 90 ? 2.110 6.825 -7.711 1.00 92.81 90 PRO A CA 1
ATOM 692 C C . PRO A 1 90 ? 2.758 5.516 -8.176 1.00 92.81 90 PRO A C 1
ATOM 694 O O . PRO A 1 90 ? 3.152 5.425 -9.336 1.00 92.81 90 PRO A O 1
ATOM 697 N N . ALA A 1 91 ? 2.803 4.483 -7.326 1.00 91.81 91 ALA A N 1
ATOM 698 C CA . ALA A 1 91 ? 3.264 3.155 -7.723 1.00 91.81 91 ALA A CA 1
ATOM 699 C C . ALA A 1 91 ? 2.424 2.581 -8.880 1.00 91.81 91 ALA A C 1
ATOM 701 O O . ALA A 1 91 ? 2.985 2.173 -9.896 1.00 91.81 91 ALA A O 1
ATOM 702 N N . LEU A 1 92 ? 1.088 2.632 -8.786 1.00 94.31 92 LEU A N 1
ATOM 703 C CA . LEU A 1 92 ? 0.191 2.248 -9.881 1.00 94.31 92 LEU A CA 1
ATOM 704 C C . LEU A 1 92 ? 0.502 3.032 -11.162 1.00 94.31 92 LEU A C 1
ATOM 706 O O . LEU A 1 92 ? 0.566 2.441 -12.241 1.00 94.31 92 LEU A O 1
ATOM 710 N N . GLY A 1 93 ? 0.714 4.346 -11.045 1.00 91.25 93 GLY A N 1
ATOM 711 C CA . GLY A 1 93 ? 1.089 5.198 -12.171 1.00 91.25 93 GLY A CA 1
ATOM 712 C C . GLY A 1 93 ? 2.362 4.713 -12.863 1.00 91.25 93 GLY A C 1
ATOM 713 O O . GLY A 1 93 ? 2.367 4.529 -14.078 1.00 91.25 93 GLY A O 1
ATOM 714 N N . LEU A 1 94 ? 3.411 4.421 -12.093 1.00 87.88 94 LEU A N 1
ATOM 71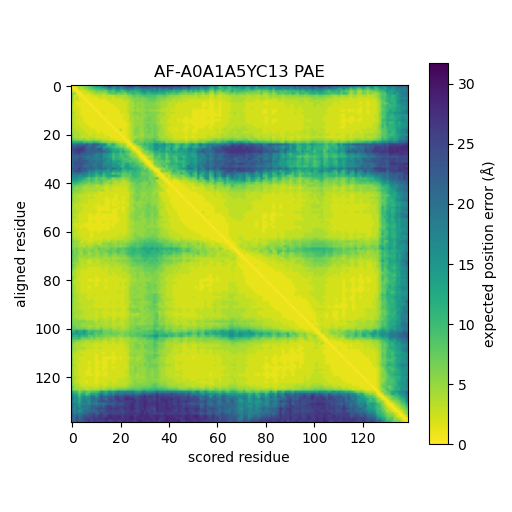5 C CA . LEU A 1 94 ? 4.680 3.928 -12.626 1.00 87.88 94 LEU A CA 1
ATOM 716 C C . LEU A 1 94 ? 4.538 2.579 -13.341 1.00 87.88 94 LEU A C 1
ATOM 718 O O . LEU A 1 94 ? 5.010 2.433 -14.466 1.00 87.88 94 LEU A O 1
ATOM 722 N N . TRP A 1 95 ? 3.847 1.609 -12.739 1.00 89.44 95 TRP 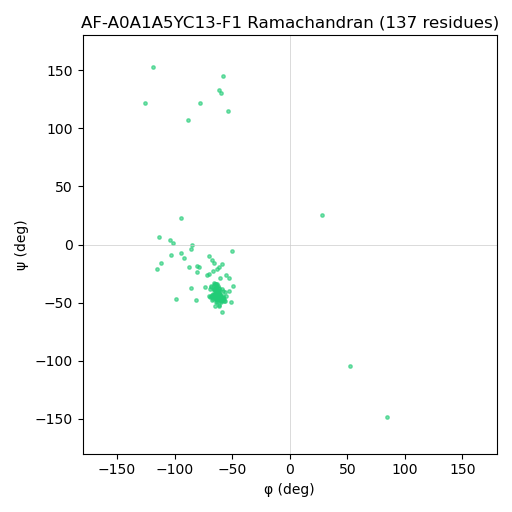A N 1
ATOM 723 C CA . TRP A 1 95 ? 3.613 0.308 -13.377 1.00 89.44 95 TRP A CA 1
ATOM 724 C C . TRP A 1 95 ? 2.751 0.411 -14.635 1.00 89.44 95 TRP A C 1
ATOM 726 O O . TRP A 1 95 ? 2.967 -0.324 -15.596 1.00 89.44 95 TRP A O 1
ATOM 736 N N . THR A 1 96 ? 1.796 1.340 -14.648 1.00 90.38 96 THR A N 1
ATOM 737 C CA . THR A 1 96 ? 0.947 1.602 -15.816 1.00 90.38 96 THR A CA 1
ATOM 738 C C . THR A 1 96 ? 1.757 2.220 -16.952 1.00 90.38 96 THR A C 1
ATOM 740 O O . THR A 1 96 ? 1.656 1.768 -18.089 1.00 90.38 96 THR A O 1
ATOM 743 N N . ILE A 1 97 ? 2.615 3.201 -16.651 1.00 87.75 97 ILE A N 1
ATOM 744 C CA . ILE A 1 97 ? 3.577 3.744 -17.621 1.00 87.75 97 ILE A CA 1
ATOM 745 C C . ILE A 1 97 ? 4.473 2.618 -18.145 1.00 87.75 97 ILE A C 1
ATOM 747 O O . ILE A 1 97 ? 4.724 2.542 -19.344 1.00 87.75 97 ILE A O 1
ATOM 751 N N . GLY A 1 98 ? 4.892 1.696 -17.275 1.00 81.88 98 GLY A N 1
ATOM 752 C CA . GLY A 1 98 ? 5.715 0.561 -17.682 1.00 81.88 98 GLY A CA 1
ATOM 753 C C . GLY A 1 98 ? 5.038 -0.374 -18.633 1.00 81.88 98 GLY A C 1
ATOM 754 O O . GLY A 1 98 ? 5.607 -0.697 -19.668 1.00 81.88 98 GLY A O 1
ATOM 755 N N . PHE A 1 99 ? 3.779 -0.684 -18.369 1.00 85.75 99 PHE A N 1
ATOM 756 C CA . PHE A 1 99 ? 2.975 -1.446 -19.301 1.00 85.75 99 PHE A CA 1
ATOM 757 C C . PHE A 1 99 ? 2.905 -0.786 -20.690 1.00 85.75 99 PHE A C 1
ATOM 759 O O . PHE A 1 99 ? 3.032 -1.482 -21.696 1.00 85.75 99 PHE A O 1
ATOM 766 N N . PHE A 1 100 ? 2.776 0.543 -20.766 1.00 85.75 100 PHE A N 1
ATOM 767 C CA . PHE A 1 100 ? 2.742 1.251 -22.050 1.00 85.75 100 PHE A CA 1
ATOM 768 C C . PHE A 1 100 ? 4.085 1.281 -22.793 1.00 85.75 100 PHE A C 1
ATOM 770 O O . PHE A 1 100 ? 4.070 1.396 -24.017 1.00 85.75 100 PHE A O 1
ATOM 777 N N . ILE A 1 101 ? 5.224 1.179 -22.096 1.00 82.75 101 ILE A N 1
ATOM 778 C CA . ILE A 1 101 ? 6.552 1.263 -22.727 1.00 82.75 101 ILE A CA 1
ATOM 779 C C . ILE A 1 101 ? 7.166 -0.121 -22.988 1.00 82.75 101 ILE A C 1
ATOM 781 O O . ILE A 1 101 ? 7.668 -0.364 -24.082 1.00 82.75 101 ILE A O 1
ATOM 785 N N . SER A 1 102 ? 7.137 -1.031 -22.010 1.00 74.25 102 SER A N 1
ATOM 786 C CA . SER A 1 102 ? 7.781 -2.355 -22.075 1.00 74.25 102 SER A CA 1
ATOM 787 C C . SER A 1 102 ? 6.805 -3.510 -22.343 1.00 74.25 102 SER A C 1
ATOM 789 O O . SER A 1 102 ? 7.232 -4.636 -22.606 1.00 74.25 102 SER A O 1
ATOM 791 N N . GLY A 1 103 ? 5.493 -3.257 -22.309 1.00 74.88 103 GLY A N 1
ATOM 792 C CA . GLY A 1 103 ? 4.456 -4.244 -22.609 1.00 74.88 103 GLY A CA 1
ATOM 793 C C . GLY A 1 103 ? 4.065 -5.132 -21.421 1.00 74.88 103 GLY A C 1
ATOM 794 O O . GLY A 1 103 ? 4.054 -4.720 -20.260 1.00 74.88 103 GLY A O 1
ATOM 795 N N . TYR A 1 104 ? 3.682 -6.381 -21.709 1.00 77.50 104 TYR A N 1
ATOM 796 C CA . TYR A 1 104 ? 2.979 -7.261 -20.761 1.00 77.50 104 TYR A CA 1
ATOM 797 C C . TYR A 1 104 ? 3.749 -7.607 -19.475 1.00 77.50 104 TYR A C 1
ATOM 799 O O . TYR A 1 104 ? 3.112 -7.984 -18.492 1.00 77.50 104 TYR A O 1
ATOM 807 N N . GLY A 1 105 ? 5.077 -7.451 -19.438 1.00 78.69 105 GLY A N 1
ATOM 808 C CA . GLY A 1 105 ? 5.889 -7.732 -18.245 1.00 78.69 105 GLY A CA 1
ATOM 809 C C . GLY A 1 105 ? 5.519 -6.876 -17.026 1.00 78.69 105 GLY A C 1
ATOM 810 O O . GLY A 1 105 ? 5.613 -7.343 -15.894 1.00 78.69 105 GLY A O 1
ATOM 811 N N . SER A 1 106 ? 5.012 -5.658 -17.246 1.00 83.56 106 SER A N 1
ATOM 812 C CA . SER A 1 106 ? 4.618 -4.731 -16.174 1.00 83.56 106 SER A CA 1
ATOM 813 C C . SER A 1 106 ? 3.130 -4.804 -15.794 1.00 83.56 106 SER A C 1
ATOM 815 O O . SER A 1 106 ? 2.714 -4.221 -14.790 1.00 83.56 106 SER A O 1
ATOM 817 N N . LEU A 1 107 ? 2.317 -5.562 -16.540 1.00 87.00 107 LEU A N 1
ATOM 818 C CA . LEU A 1 107 ? 0.885 -5.713 -16.263 1.00 87.00 107 LEU A CA 1
ATOM 819 C C . LEU A 1 107 ? 0.589 -6.327 -14.878 1.00 87.00 107 LEU A C 1
ATOM 821 O O . LEU A 1 107 ? -0.289 -5.798 -14.190 1.00 87.00 107 LEU A O 1
ATOM 825 N N . PRO A 1 108 ? 1.294 -7.382 -14.412 1.00 89.44 108 PRO A N 1
ATOM 826 C CA . PRO A 1 108 ? 1.017 -7.976 -13.104 1.00 89.44 108 PRO A CA 1
ATOM 827 C C . PRO A 1 108 ? 1.162 -6.979 -11.950 1.00 89.44 108 PRO A C 1
ATOM 829 O O . PRO A 1 108 ? 0.348 -6.989 -11.027 1.00 89.44 108 PRO A O 1
ATOM 832 N N . GLY A 1 109 ? 2.153 -6.084 -12.018 1.00 89.38 109 GLY A N 1
ATOM 833 C CA . GLY A 1 109 ? 2.341 -5.053 -11.000 1.00 89.38 109 GLY A CA 1
ATOM 834 C C . GLY A 1 109 ? 1.230 -4.006 -11.041 1.00 89.38 109 GLY A C 1
ATOM 835 O O . GLY A 1 109 ? 0.638 -3.708 -10.006 1.00 89.38 109 GLY A O 1
ATOM 836 N N . ALA A 1 110 ? 0.858 -3.522 -12.231 1.00 91.69 110 ALA A N 1
ATOM 837 C CA . ALA A 1 110 ? -0.248 -2.572 -12.382 1.00 91.69 110 ALA A CA 1
ATOM 838 C C . ALA A 1 110 ? -1.566 -3.136 -11.820 1.00 91.69 110 ALA A C 1
ATOM 840 O O . ALA A 1 110 ? -2.251 -2.470 -11.042 1.00 91.69 110 ALA A O 1
ATOM 841 N N . VAL A 1 111 ? -1.887 -4.395 -12.142 1.00 94.25 111 VAL A N 1
ATOM 842 C CA . VAL A 1 111 ? -3.071 -5.085 -11.609 1.00 94.25 111 VAL A CA 1
ATOM 843 C C . VAL A 1 111 ? -2.992 -5.207 -10.089 1.00 94.25 111 VAL A C 1
ATOM 845 O O . VAL A 1 111 ? -3.964 -4.888 -9.407 1.00 94.25 111 VAL A O 1
ATOM 848 N N . LEU A 1 112 ? -1.846 -5.616 -9.538 1.00 94.81 112 LEU A N 1
ATOM 849 C CA . LEU A 1 112 ? -1.683 -5.761 -8.093 1.00 94.81 112 LEU A CA 1
ATOM 850 C C . LEU A 1 112 ? -1.933 -4.439 -7.352 1.00 94.81 112 LEU A C 1
ATOM 852 O O . LEU A 1 112 ? -2.704 -4.419 -6.390 1.00 94.81 112 LEU A O 1
ATOM 856 N N . HIS A 1 113 ? -1.341 -3.334 -7.815 1.00 95.38 113 HIS A N 1
ATOM 857 C CA . HIS A 1 113 ? -1.549 -2.017 -7.208 1.00 95.38 113 HIS A CA 1
ATOM 858 C C . HIS A 1 113 ? -2.997 -1.529 -7.363 1.00 95.38 113 HIS A C 1
ATOM 860 O O . HIS A 1 113 ? -3.558 -0.984 -6.411 1.00 95.38 113 HIS A O 1
ATOM 866 N N . ALA A 1 114 ? -3.638 -1.770 -8.511 1.00 96.94 114 ALA A N 1
ATOM 867 C CA . ALA A 1 114 ? -5.037 -1.408 -8.731 1.00 96.94 114 ALA A CA 1
ATOM 868 C C . ALA A 1 114 ? -5.985 -2.164 -7.785 1.00 96.94 114 ALA A C 1
ATOM 870 O O . ALA A 1 114 ? -6.846 -1.551 -7.150 1.00 96.94 114 ALA A O 1
ATOM 871 N N . VAL A 1 115 ? -5.800 -3.480 -7.634 1.00 97.12 115 VAL A N 1
ATOM 872 C CA . VAL A 1 115 ? -6.604 -4.298 -6.710 1.00 97.12 115 VAL A CA 1
ATOM 873 C C . VAL A 1 115 ? -6.357 -3.875 -5.261 1.00 97.12 115 VAL A C 1
ATOM 875 O O . VAL A 1 115 ? -7.303 -3.800 -4.478 1.00 97.12 115 VAL A O 1
ATOM 878 N N . LEU A 1 116 ? -5.116 -3.537 -4.901 1.00 96.50 116 LEU A N 1
ATOM 879 C CA . LEU A 1 116 ? -4.774 -3.058 -3.562 1.00 96.50 116 LEU A CA 1
ATOM 880 C C . LEU A 1 116 ? -5.477 -1.724 -3.249 1.00 96.50 116 LEU A C 1
ATOM 882 O O . LEU A 1 116 ? -6.123 -1.602 -2.207 1.00 96.50 116 LEU A O 1
ATOM 886 N N . LEU A 1 117 ? -5.431 -0.748 -4.162 1.00 97.38 117 LEU A N 1
ATOM 887 C CA . LEU A 1 117 ? -6.136 0.534 -4.010 1.00 97.38 117 LEU A CA 1
ATOM 888 C C . LEU A 1 117 ? -7.658 0.357 -3.947 1.00 97.38 117 LEU A C 1
ATOM 890 O O . LEU A 1 117 ? -8.324 1.006 -3.133 1.00 97.38 117 LEU A O 1
ATOM 894 N N . LEU A 1 118 ? -8.214 -0.548 -4.757 1.00 96.69 118 LEU A N 1
ATOM 895 C CA . LEU A 1 118 ? -9.632 -0.897 -4.709 1.00 96.69 118 LEU A CA 1
ATOM 896 C C . LEU A 1 118 ? -10.007 -1.490 -3.345 1.00 96.69 118 LEU A C 1
ATOM 898 O O . LEU A 1 118 ? -10.983 -1.053 -2.739 1.00 96.69 118 LEU A O 1
ATOM 902 N N . ALA A 1 119 ? -9.218 -2.431 -2.825 1.00 95.12 119 ALA A N 1
ATOM 903 C CA . ALA A 1 119 ? -9.453 -3.040 -1.520 1.00 95.12 119 ALA A CA 1
ATOM 904 C C . ALA A 1 119 ? -9.397 -2.007 -0.381 1.00 95.12 119 ALA A C 1
ATOM 906 O O . ALA A 1 119 ? -10.278 -2.004 0.479 1.00 95.12 119 ALA A O 1
ATOM 907 N N . ILE A 1 120 ? -8.432 -1.079 -0.405 1.00 95.06 120 ILE A N 1
ATOM 908 C CA . ILE A 1 120 ? -8.373 0.032 0.560 1.00 95.06 120 ILE A CA 1
ATOM 909 C C . ILE A 1 120 ? -9.624 0.914 0.458 1.00 95.06 120 ILE A C 1
ATOM 911 O O . ILE A 1 120 ? -10.24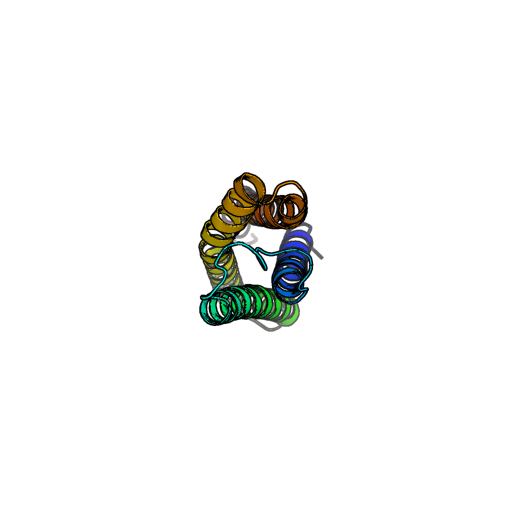1 1.244 1.473 1.00 95.06 120 ILE A O 1
ATOM 915 N N . THR A 1 121 ? -10.043 1.256 -0.761 1.00 94.81 121 THR A N 1
ATOM 916 C CA . THR A 1 121 ? -11.250 2.061 -0.995 1.00 94.81 121 THR A CA 1
ATOM 917 C C . THR A 1 121 ? -12.494 1.362 -0.445 1.00 94.81 121 THR A C 1
ATOM 919 O O . THR A 1 121 ? -13.294 1.982 0.257 1.00 94.81 121 THR A O 1
ATOM 922 N N . LEU A 1 122 ? -12.633 0.054 -0.681 1.00 92.19 122 LEU A N 1
ATOM 923 C CA . LEU A 1 122 ? -13.729 -0.755 -0.149 1.00 92.19 122 LEU A CA 1
ATOM 924 C C . LEU A 1 122 ? -13.737 -0.777 1.385 1.00 92.19 122 LEU A C 1
ATOM 926 O O . LEU A 1 122 ? -14.810 -0.664 1.981 1.00 92.19 122 LEU A O 1
ATOM 930 N N . ILE A 1 123 ? -12.571 -0.857 2.039 1.00 91.44 123 ILE A N 1
ATOM 931 C CA . ILE A 1 123 ? -12.474 -0.753 3.505 1.00 91.44 123 ILE A CA 1
ATOM 932 C C . ILE A 1 123 ? -13.017 0.599 3.984 1.00 91.44 123 ILE A C 1
ATOM 934 O O . ILE A 1 123 ? -13.813 0.631 4.921 1.00 91.44 123 ILE A O 1
ATOM 938 N N . PHE A 1 124 ? -12.651 1.711 3.339 1.00 89.81 124 PHE A N 1
ATOM 939 C CA . PHE A 1 124 ? -13.132 3.037 3.740 1.00 89.81 124 PHE A CA 1
ATOM 940 C C . PHE A 1 1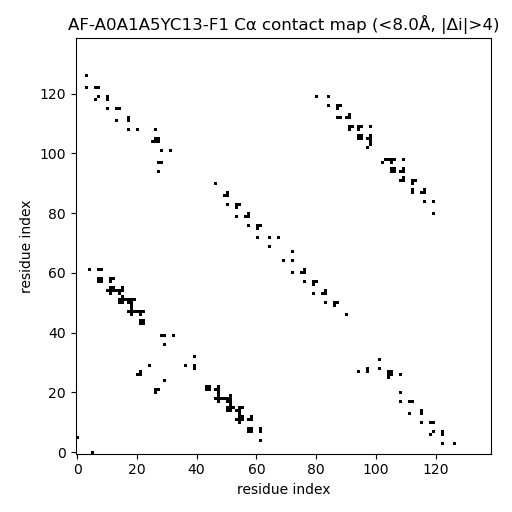24 ? -14.634 3.229 3.513 1.00 89.81 124 PHE A C 1
ATOM 942 O O . PHE A 1 124 ? -15.326 3.754 4.389 1.00 89.81 124 PHE A O 1
ATOM 949 N N . VAL A 1 125 ? -15.153 2.786 2.366 1.00 87.94 125 VAL A N 1
ATOM 950 C CA . VAL A 1 125 ? -16.577 2.920 2.026 1.00 87.94 125 VAL A CA 1
ATOM 951 C C . VAL A 1 125 ? -17.443 2.070 2.960 1.00 87.94 125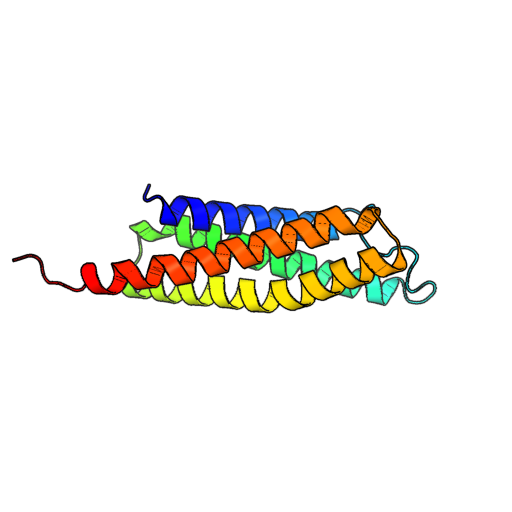 VAL A C 1
ATOM 953 O O . VAL A 1 125 ? -18.406 2.572 3.532 1.00 87.94 125 VAL A O 1
ATOM 956 N N . THR A 1 126 ? -17.072 0.808 3.186 1.00 83.19 126 THR A N 1
ATOM 957 C CA . THR A 1 126 ? -17.825 -0.108 4.068 1.00 83.19 126 THR A CA 1
ATOM 958 C C . THR A 1 126 ? -17.556 0.128 5.560 1.00 83.19 126 THR A C 1
ATOM 960 O O . THR A 1 126 ? -18.338 -0.284 6.422 1.00 83.19 126 THR A O 1
ATOM 963 N N . GLY A 1 127 ? -16.449 0.793 5.898 1.00 68.56 127 GLY A N 1
ATOM 964 C CA . GLY A 1 127 ? -16.094 1.198 7.256 1.00 68.56 127 GLY A CA 1
ATOM 965 C C . GLY A 1 127 ? -17.035 2.271 7.797 1.00 68.56 127 GLY A C 1
ATOM 966 O O . GLY A 1 127 ? -17.583 2.100 8.886 1.00 68.56 127 GLY A O 1
ATOM 967 N N . LYS A 1 128 ? -17.299 3.322 7.006 1.00 54.84 128 LYS A N 1
ATOM 968 C CA . LYS A 1 128 ? -18.193 4.439 7.372 1.00 54.84 128 LYS A CA 1
ATOM 969 C C . LYS A 1 128 ? -19.609 4.010 7.770 1.00 54.84 128 LYS A C 1
ATOM 971 O O . LYS A 1 128 ? -20.239 4.711 8.550 1.00 54.84 128 LYS A O 1
ATOM 976 N N . VAL A 1 129 ? -20.084 2.867 7.275 1.00 46.84 129 VAL A N 1
ATOM 977 C CA . VAL A 1 129 ? -21.440 2.369 7.550 1.00 46.84 129 VAL A CA 1
ATOM 978 C C . VAL A 1 129 ? -21.601 1.863 8.995 1.00 46.84 129 VAL A C 1
ATOM 980 O O . VAL A 1 129 ? -22.692 1.982 9.533 1.00 46.84 129 VAL A O 1
ATOM 983 N N . ASN A 1 130 ? -20.533 1.407 9.676 1.00 43.66 130 ASN A N 1
ATOM 984 C CA . ASN A 1 130 ? -20.672 0.769 11.004 1.00 43.66 130 ASN A CA 1
ATOM 985 C C . ASN A 1 130 ? -20.025 1.537 12.168 1.00 43.66 130 ASN A C 1
ATOM 987 O O . ASN A 1 130 ? -20.438 1.343 13.304 1.00 43.66 130 ASN A O 1
ATOM 991 N N . TYR A 1 131 ? -19.062 2.439 11.931 1.00 45.91 131 TYR A N 1
ATOM 992 C CA . TYR A 1 131 ? -18.504 3.252 13.031 1.00 45.91 131 TYR A CA 1
ATOM 993 C C . TYR A 1 131 ? -19.553 4.180 13.678 1.00 45.91 131 TYR A C 1
ATOM 995 O O . TYR A 1 131 ? -19.381 4.607 14.815 1.00 45.91 131 TYR A O 1
ATOM 1003 N N . ALA A 1 132 ? -20.648 4.476 12.970 1.00 42.12 132 ALA A N 1
ATOM 1004 C CA . ALA A 1 132 ? -21.794 5.211 13.503 1.00 42.12 132 ALA A CA 1
ATOM 1005 C C . ALA A 1 132 ? -22.754 4.333 14.334 1.00 42.12 132 ALA A C 1
ATOM 1007 O O . ALA A 1 132 ? -23.478 4.858 15.178 1.00 42.12 132 ALA A O 1
ATOM 1008 N N . GLU A 1 133 ? -22.771 3.015 14.118 1.00 42.62 133 GLU A N 1
ATOM 1009 C CA . GLU A 1 133 ? -23.628 2.080 14.861 1.00 42.62 133 GLU A CA 1
ATOM 1010 C C . GLU A 1 133 ? -22.972 1.621 16.168 1.00 42.62 133 GLU A C 1
ATOM 1012 O O . GLU A 1 133 ? -23.645 1.573 17.196 1.00 42.62 133 GLU A O 1
ATOM 1017 N N . ASP A 1 134 ? -21.652 1.416 16.164 1.00 49.31 134 ASP A N 1
ATOM 1018 C CA . ASP A 1 134 ? -20.872 1.029 17.352 1.00 49.31 134 ASP A CA 1
ATOM 1019 C C . ASP A 1 134 ? -20.744 2.168 18.393 1.00 49.31 134 ASP A C 1
ATOM 1021 O O . ASP A 1 134 ? -20.287 1.953 19.515 1.00 49.31 134 ASP A O 1
ATOM 1025 N N . ALA A 1 135 ? -21.154 3.392 18.037 1.00 49.62 135 ALA A N 1
ATOM 1026 C CA . ALA A 1 135 ? -21.187 4.557 18.924 1.00 49.62 135 ALA A CA 1
ATOM 1027 C C . ALA A 1 135 ? -22.480 4.665 19.755 1.00 49.62 135 ALA A C 1
ATOM 1029 O O . ALA A 1 135 ? -22.599 5.571 20.585 1.00 49.62 135 ALA A O 1
ATOM 1030 N N . LYS A 1 136 ? -23.460 3.773 19.555 1.00 42.16 136 LYS A N 1
ATOM 1031 C CA . LYS A 1 136 ? -24.643 3.730 20.420 1.00 42.16 136 LYS A CA 1
ATOM 1032 C C . LYS A 1 136 ? -24.277 3.019 21.728 1.00 42.16 136 LYS A C 1
ATOM 1034 O O . LYS A 1 136 ? -23.857 1.863 21.675 1.00 42.16 136 LYS A O 1
ATOM 1039 N N . PRO A 1 137 ? -24.427 3.668 22.898 1.00 44.59 137 PRO A N 1
ATOM 1040 C CA . PRO A 1 137 ? -24.240 2.982 24.166 1.00 44.59 137 PRO A CA 1
ATOM 1041 C C . PRO A 1 137 ? -25.235 1.822 24.242 1.00 44.59 137 PRO A C 1
ATOM 1043 O O . PRO A 1 137 ? -26.423 2.002 23.965 1.00 44.59 137 PRO A O 1
ATOM 1046 N N . SER A 1 138 ? -24.734 0.637 24.589 1.00 53.00 138 SER A N 1
ATOM 1047 C CA . SER A 1 138 ? -25.566 -0.500 24.970 1.00 53.00 138 SER A CA 1
ATOM 1048 C C . SER A 1 138 ? -26.503 -0.048 26.090 1.00 53.00 138 SER A C 1
ATOM 1050 O O . SER A 1 138 ? -26.017 0.340 27.156 1.00 53.00 138 SER A O 1
ATOM 1052 N N . GLN A 1 139 ? -27.807 -0.033 25.814 1.00 46.09 139 GLN A N 1
ATOM 1053 C CA . GLN A 1 139 ? -28.830 0.096 26.851 1.00 46.09 139 GLN A CA 1
ATOM 1054 C C . GLN A 1 139 ? -28.906 -1.185 27.674 1.00 46.09 139 GLN A C 1
ATOM 1056 O O . GLN A 1 139 ? -28.727 -2.270 27.074 1.00 46.09 139 GLN A O 1
#